Protein AF-A0A532F3G9-F1 (afdb_monomer_lite)

Radius of gyration: 20.02 Å; chains: 1; bounding box: 35×46×57 Å

Structure (mmCIF, N/CA/C/O backbone):
data_AF-A0A532F3G9-F1
#
_entry.id   AF-A0A532F3G9-F1
#
loop_
_atom_site.group_PDB
_atom_site.id
_atom_site.type_symbol
_atom_site.label_atom_id
_atom_site.label_alt_id
_atom_site.label_comp_id
_atom_site.label_asym_id
_atom_site.label_entity_id
_atom_site.label_seq_id
_atom_site.pdbx_PDB_ins_code
_atom_site.Cartn_x
_atom_site.Cartn_y
_atom_site.Cartn_z
_atom_site.occupancy
_atom_site.B_iso_or_equiv
_atom_site.auth_seq_id
_atom_site.auth_comp_id
_atom_site.auth_asym_id
_atom_site.auth_atom_id
_atom_site.pdbx_PDB_model_num
ATOM 1 N N . VAL A 1 1 ? 6.016 3.600 4.958 1.00 61.00 1 VAL A N 1
ATOM 2 C CA . VAL A 1 1 ? 6.930 2.486 4.590 1.00 61.00 1 VAL A CA 1
ATOM 3 C C . VAL A 1 1 ? 7.408 2.596 3.146 1.00 61.00 1 VAL A C 1
ATOM 5 O O . VAL A 1 1 ? 8.601 2.773 2.958 1.00 61.00 1 VAL A O 1
ATOM 8 N N . ALA A 1 2 ? 6.522 2.581 2.141 1.00 58.78 2 ALA A N 1
ATOM 9 C CA . ALA A 1 2 ? 6.919 2.694 0.728 1.00 58.78 2 ALA A CA 1
ATOM 10 C C . ALA A 1 2 ? 7.793 3.931 0.436 1.00 58.78 2 ALA A C 1
ATOM 12 O O . ALA A 1 2 ? 8.893 3.791 -0.085 1.00 58.78 2 ALA A O 1
ATOM 13 N N . HIS A 1 3 ? 7.374 5.111 0.899 1.00 64.88 3 HIS A N 1
ATOM 14 C CA . HIS A 1 3 ? 8.138 6.355 0.745 1.00 64.88 3 HIS A CA 1
ATOM 15 C C . HIS A 1 3 ? 9.510 6.332 1.446 1.00 64.88 3 HIS A C 1
ATOM 17 O O . HIS A 1 3 ? 10.492 6.886 0.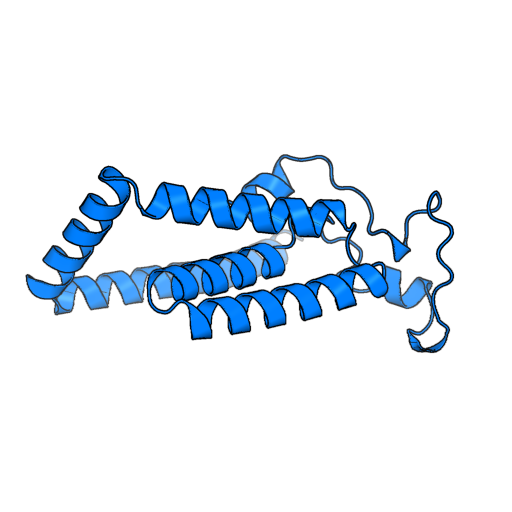960 1.00 64.88 3 HIS A O 1
ATOM 23 N N . PHE A 1 4 ? 9.598 5.650 2.593 1.00 66.62 4 PHE A N 1
ATOM 24 C CA . PHE A 1 4 ? 10.861 5.475 3.311 1.00 66.62 4 PHE A CA 1
ATOM 25 C C . PHE A 1 4 ? 11.818 4.579 2.516 1.00 66.62 4 PHE A C 1
ATOM 27 O O . PHE A 1 4 ? 12.992 4.906 2.390 1.00 66.62 4 PHE A O 1
ATOM 34 N N . LEU A 1 5 ? 11.316 3.492 1.920 1.00 62.00 5 LEU A N 1
ATOM 35 C CA . LEU A 1 5 ? 12.116 2.617 1.061 1.00 62.00 5 LEU A CA 1
ATOM 36 C C . LEU A 1 5 ? 12.579 3.340 -0.210 1.00 62.00 5 LEU A C 1
ATOM 38 O O . LEU A 1 5 ? 13.755 3.270 -0.541 1.00 62.00 5 LEU A O 1
ATOM 42 N N . GLN A 1 6 ? 11.705 4.110 -0.863 1.00 67.81 6 GLN A N 1
ATOM 43 C CA . GLN A 1 6 ? 12.069 4.903 -2.046 1.00 67.81 6 GLN A CA 1
ATOM 44 C C . GLN A 1 6 ? 13.186 5.915 -1.776 1.00 67.81 6 GLN A C 1
ATOM 46 O O . GLN A 1 6 ? 13.998 6.185 -2.653 1.00 67.81 6 GLN A O 1
ATOM 51 N N . ARG A 1 7 ? 13.226 6.485 -0.566 1.00 64.44 7 ARG A N 1
ATOM 52 C CA . ARG A 1 7 ? 14.230 7.483 -0.184 1.00 64.44 7 ARG A CA 1
ATOM 53 C C . ARG A 1 7 ? 15.585 6.872 0.178 1.00 64.44 7 ARG A C 1
ATOM 55 O O . ARG A 1 7 ? 16.587 7.575 0.114 1.00 64.44 7 ARG A O 1
ATOM 62 N N . ASN A 1 8 ? 15.609 5.599 0.577 1.00 65.25 8 ASN A N 1
ATOM 63 C CA . ASN A 1 8 ? 16.813 4.925 1.070 1.00 65.25 8 ASN A CA 1
ATOM 64 C C . ASN A 1 8 ? 17.390 3.886 0.093 1.00 65.25 8 ASN A C 1
ATOM 66 O O . ASN A 1 8 ? 18.537 3.486 0.268 1.00 65.25 8 ASN A O 1
ATOM 70 N N . LEU A 1 9 ? 16.634 3.440 -0.918 1.00 60.34 9 LEU A N 1
ATOM 71 C CA . LEU A 1 9 ? 17.142 2.531 -1.947 1.00 60.34 9 LEU A CA 1
ATOM 72 C C . LEU A 1 9 ? 17.620 3.278 -3.204 1.00 60.34 9 LEU A C 1
ATOM 74 O O . LEU A 1 9 ? 16.992 4.258 -3.611 1.00 60.34 9 LEU A O 1
ATOM 78 N N . PRO A 1 10 ? 18.686 2.787 -3.870 1.00 59.97 10 PRO A N 1
ATOM 79 C CA . PRO A 1 10 ? 19.076 3.271 -5.188 1.00 59.97 10 PRO A CA 1
ATOM 80 C C . PRO A 1 10 ? 17.932 3.025 -6.177 1.00 59.97 10 PRO A C 1
ATOM 82 O O . PRO A 1 10 ? 17.430 1.909 -6.321 1.00 59.97 10 PRO A O 1
ATOM 85 N N . THR A 1 11 ? 17.485 4.091 -6.834 1.00 59.91 11 THR A N 1
ATOM 86 C CA . THR A 1 11 ? 16.333 4.039 -7.730 1.00 59.91 11 THR A CA 1
ATOM 87 C C . THR A 1 11 ? 16.769 3.555 -9.105 1.00 59.91 11 THR A C 1
ATOM 89 O O . THR A 1 11 ? 17.668 4.116 -9.729 1.00 59.91 11 THR A O 1
ATOM 92 N N . THR A 1 12 ? 16.142 2.485 -9.590 1.00 61.94 12 THR A N 1
ATOM 93 C CA . THR A 1 12 ? 16.324 2.057 -10.976 1.00 61.94 12 THR A CA 1
ATOM 94 C C . THR A 1 12 ? 15.455 2.917 -11.898 1.00 61.94 12 THR A C 1
ATOM 96 O O . THR A 1 12 ? 14.310 3.235 -11.541 1.00 61.94 12 THR A O 1
ATOM 99 N N . PRO A 1 13 ? 15.972 3.321 -13.074 1.00 64.81 13 PRO A N 1
ATOM 100 C CA . PRO A 1 13 ? 15.161 3.985 -14.086 1.00 64.81 13 PRO A CA 1
ATOM 101 C C . PRO A 1 13 ? 14.009 3.068 -14.511 1.00 64.81 13 PRO A C 1
ATOM 103 O O . PRO A 1 13 ? 14.107 1.843 -14.431 1.00 64.81 13 PRO A O 1
ATOM 106 N N . LYS A 1 14 ? 12.884 3.649 -14.942 1.00 69.31 14 LYS A N 1
ATOM 107 C CA . LYS A 1 14 ? 11.732 2.846 -15.378 1.00 69.31 14 LYS A CA 1
ATOM 108 C C . LYS A 1 14 ? 12.100 1.988 -16.597 1.00 69.31 14 LYS A C 1
ATOM 110 O O . LYS A 1 14 ? 12.835 2.488 -17.447 1.00 69.31 14 LYS A O 1
ATOM 115 N N . PRO A 1 15 ? 11.545 0.767 -16.737 1.00 67.06 15 PRO A N 1
ATOM 116 C CA . PRO A 1 15 ? 11.892 -0.156 -17.824 1.00 67.06 15 PRO A CA 1
ATOM 117 C C . PRO A 1 15 ? 11.769 0.456 -19.226 1.00 67.06 15 PRO A C 1
ATOM 119 O O . PRO A 1 15 ? 12.590 0.186 -20.093 1.00 67.06 15 PRO A O 1
ATOM 122 N N . ILE A 1 16 ? 10.783 1.332 -19.438 1.00 66.69 16 ILE A N 1
ATOM 123 C CA . ILE A 1 16 ? 10.579 2.074 -20.693 1.00 66.69 16 ILE A CA 1
ATOM 124 C C . ILE A 1 16 ? 11.754 3.000 -21.070 1.00 66.69 16 ILE A C 1
ATOM 126 O O . ILE A 1 16 ? 11.911 3.369 -22.230 1.00 66.69 16 ILE A O 1
ATOM 130 N N . PHE A 1 17 ? 12.587 3.378 -20.099 1.00 67.44 17 PHE A N 1
ATOM 131 C CA . PHE A 1 17 ? 13.782 4.203 -20.285 1.00 67.44 17 PHE A CA 1
ATOM 132 C C . PHE A 1 17 ? 15.084 3.416 -20.099 1.00 67.44 17 PHE A C 1
ATOM 134 O O . PHE A 1 17 ? 16.161 4.001 -20.233 1.00 67.44 17 PHE A O 1
ATOM 141 N N . ASP A 1 18 ? 14.999 2.119 -19.797 1.00 66.31 18 ASP A N 1
ATOM 142 C CA . ASP A 1 18 ? 16.156 1.254 -19.623 1.00 66.31 18 ASP A CA 1
ATOM 143 C C . ASP A 1 18 ? 16.696 0.813 -20.992 1.00 66.31 18 ASP A C 1
ATOM 145 O O . ASP A 1 18 ? 16.053 0.077 -21.748 1.00 66.31 18 ASP A O 1
ATOM 149 N N . SER A 1 19 ? 17.905 1.270 -21.316 1.00 60.94 19 SER A N 1
ATOM 150 C CA . SER A 1 19 ? 18.595 0.923 -22.559 1.00 60.94 19 SER A CA 1
ATOM 151 C C . SER A 1 19 ? 18.993 -0.555 -22.626 1.00 60.94 19 SER A C 1
ATOM 153 O O . SER A 1 19 ? 19.194 -1.069 -23.730 1.00 60.94 19 SER A O 1
ATOM 155 N N . ALA A 1 20 ? 19.059 -1.254 -21.486 1.00 64.38 20 ALA A N 1
ATOM 156 C CA . ALA A 1 20 ? 19.343 -2.685 -21.424 1.00 64.38 20 ALA A CA 1
ATOM 157 C C . ALA A 1 20 ? 18.158 -3.541 -21.898 1.00 64.38 20 ALA A C 1
ATOM 159 O O . ALA A 1 20 ? 18.368 -4.606 -22.477 1.00 64.38 20 ALA A O 1
ATOM 160 N N . LEU A 1 21 ? 16.918 -3.071 -21.703 1.00 61.00 21 LEU A N 1
ATOM 161 C CA . LEU A 1 21 ? 15.708 -3.830 -22.036 1.00 61.00 21 LEU A CA 1
ATOM 162 C C . LEU A 1 21 ? 15.246 -3.662 -23.495 1.00 61.00 21 LEU A C 1
ATOM 164 O O . LEU A 1 21 ? 14.427 -4.455 -23.954 1.00 61.00 21 LEU A O 1
ATOM 168 N N . ARG A 1 22 ? 15.764 -2.660 -24.229 1.00 62.88 22 ARG A N 1
ATOM 169 C CA . ARG A 1 22 ? 15.453 -2.365 -25.652 1.00 62.88 22 ARG A CA 1
ATOM 170 C C . ARG A 1 22 ? 13.959 -2.469 -26.008 1.00 62.88 22 ARG A C 1
ATOM 172 O O . ARG A 1 22 ? 13.601 -2.936 -27.089 1.00 62.88 22 ARG A O 1
ATOM 179 N N . LEU A 1 23 ? 13.078 -2.031 -25.110 1.00 64.56 23 LEU A N 1
ATOM 180 C CA . LEU A 1 23 ? 11.639 -2.059 -25.357 1.00 64.56 23 LEU A CA 1
ATOM 181 C C . LEU A 1 23 ? 11.275 -1.085 -26.484 1.00 64.56 23 LEU A C 1
ATOM 183 O O . LEU A 1 23 ? 11.670 0.082 -26.469 1.00 64.56 23 LEU A O 1
ATOM 187 N N . HIS A 1 24 ? 10.500 -1.556 -27.461 1.00 63.72 24 HIS A N 1
ATOM 188 C CA . HIS A 1 24 ? 9.881 -0.678 -28.448 1.00 63.72 24 HIS A CA 1
ATOM 189 C C . HIS A 1 24 ? 8.683 0.021 -27.819 1.00 63.72 24 HIS 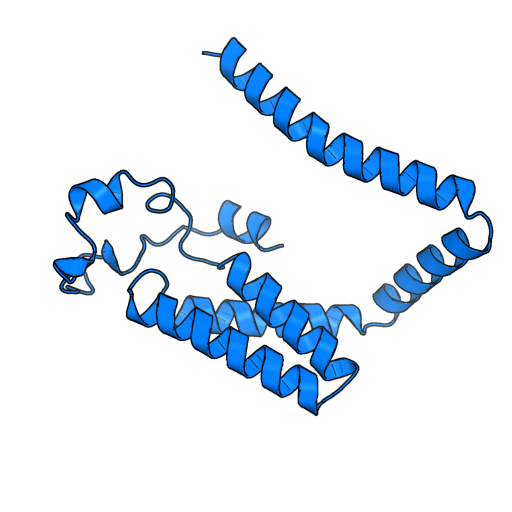A C 1
ATOM 191 O O . HIS A 1 24 ? 7.693 -0.618 -27.470 1.00 63.72 24 HIS A O 1
ATOM 197 N N . ILE A 1 25 ? 8.794 1.342 -27.673 1.00 65.19 25 ILE A N 1
ATOM 198 C CA . ILE A 1 25 ? 7.699 2.188 -27.207 1.00 65.19 25 ILE A CA 1
ATOM 199 C C . ILE A 1 25 ? 6.656 2.223 -28.328 1.00 65.19 25 ILE A C 1
ATOM 201 O O . ILE A 1 25 ? 6.976 2.676 -29.429 1.00 65.19 25 ILE A O 1
ATOM 205 N N . PRO A 1 26 ? 5.428 1.733 -28.098 1.00 65.62 26 PRO A N 1
ATOM 206 C CA . PRO A 1 26 ? 4.389 1.784 -29.114 1.00 65.62 26 PRO A CA 1
ATOM 207 C C . PRO A 1 26 ? 4.068 3.245 -29.458 1.00 65.62 26 PRO A C 1
ATOM 209 O O . PRO A 1 26 ? 3.797 4.031 -28.553 1.00 65.62 26 PRO A O 1
ATOM 212 N N . ASN A 1 27 ? 4.025 3.602 -30.748 1.00 64.44 27 ASN A N 1
ATOM 213 C CA . ASN A 1 27 ? 3.749 4.978 -31.212 1.00 64.44 27 ASN A CA 1
ATOM 214 C C . ASN A 1 27 ? 2.428 5.565 -30.669 1.00 64.44 27 ASN A C 1
ATOM 216 O O . ASN A 1 27 ? 2.267 6.777 -30.575 1.00 64.44 27 ASN A O 1
ATOM 220 N N . ILE A 1 28 ? 1.499 4.695 -30.269 1.00 67.25 28 ILE A N 1
ATOM 221 C CA . ILE A 1 28 ? 0.237 5.003 -29.578 1.00 67.25 28 ILE A CA 1
ATOM 222 C C . ILE A 1 28 ? 0.425 5.741 -28.240 1.00 67.25 28 ILE A C 1
ATOM 224 O O . ILE A 1 28 ? -0.489 6.436 -27.809 1.00 67.25 28 ILE A O 1
ATOM 228 N N . LEU A 1 29 ? 1.571 5.585 -27.566 1.00 63.66 29 LEU A N 1
ATOM 229 C CA . LEU A 1 29 ? 1.873 6.268 -26.301 1.00 63.66 29 LEU A CA 1
ATOM 230 C C . LEU A 1 29 ? 2.470 7.677 -26.502 1.00 63.66 29 LEU A C 1
ATOM 232 O O . LEU A 1 29 ? 2.611 8.412 -25.524 1.00 63.66 29 LEU A O 1
ATOM 236 N N . GLY A 1 30 ? 2.789 8.070 -27.740 1.00 67.69 30 GLY A N 1
ATOM 237 C CA . GLY A 1 30 ? 3.435 9.344 -28.065 1.00 67.69 30 GLY A CA 1
ATOM 238 C C . GLY A 1 30 ? 4.966 9.301 -27.993 1.00 67.69 30 GLY A C 1
ATOM 239 O O . GLY A 1 30 ? 5.575 8.252 -27.784 1.00 67.69 30 GLY A O 1
ATOM 240 N N . ASP A 1 31 ? 5.599 10.459 -28.189 1.00 73.69 31 ASP A N 1
ATOM 241 C CA . ASP A 1 31 ? 7.057 10.563 -28.276 1.00 73.69 31 ASP A CA 1
ATOM 242 C C . ASP A 1 31 ? 7.757 10.251 -26.948 1.00 73.69 31 ASP A C 1
ATOM 244 O O . ASP A 1 31 ? 7.443 10.801 -25.887 1.00 73.69 31 ASP A O 1
ATOM 248 N N . ALA A 1 32 ? 8.812 9.437 -27.020 1.00 65.44 32 ALA A N 1
ATOM 249 C CA . ALA A 1 32 ? 9.625 9.049 -25.867 1.00 65.44 32 ALA A CA 1
ATOM 250 C C . ALA A 1 32 ? 10.236 10.251 -25.117 1.00 65.44 32 ALA A C 1
ATOM 252 O O . ALA A 1 32 ? 10.442 10.188 -23.903 1.00 65.44 32 ALA A O 1
ATOM 253 N N . ALA A 1 33 ? 10.510 11.352 -25.826 1.00 64.88 33 ALA A N 1
ATOM 254 C CA . ALA A 1 33 ? 11.003 12.598 -25.241 1.00 64.88 33 ALA A CA 1
ATOM 255 C C . ALA A 1 33 ? 9.943 13.288 -24.363 1.00 64.88 33 ALA A C 1
ATOM 257 O O . ALA A 1 33 ? 10.270 13.779 -23.283 1.00 64.88 33 ALA A O 1
ATOM 258 N N . VAL A 1 34 ? 8.674 13.254 -24.781 1.00 66.81 34 VAL A N 1
ATOM 259 C CA . VAL A 1 34 ? 7.533 13.801 -24.026 1.00 66.81 34 VAL A CA 1
ATOM 260 C C . VAL A 1 34 ? 7.219 12.922 -22.815 1.00 66.81 34 VAL A C 1
ATOM 262 O O . VAL A 1 34 ? 6.962 13.415 -21.721 1.00 66.81 34 VAL A O 1
ATOM 265 N N . LEU A 1 35 ? 7.320 11.600 -22.963 1.00 66.56 35 LEU A N 1
ATOM 266 C CA . LEU A 1 35 ? 7.152 10.679 -21.836 1.00 66.56 35 LEU A CA 1
ATOM 267 C C . LEU A 1 35 ? 8.257 10.836 -20.784 1.00 66.56 35 LEU A C 1
ATOM 269 O O . LEU A 1 35 ? 7.999 10.615 -19.605 1.00 66.56 35 LEU A O 1
ATOM 273 N N . ARG A 1 36 ? 9.472 11.235 -21.184 1.00 65.31 36 ARG A N 1
ATOM 274 C CA . ARG A 1 36 ? 10.603 11.472 -20.273 1.00 65.31 36 ARG A CA 1
ATOM 275 C C . ARG A 1 36 ? 10.513 12.811 -19.534 1.00 65.31 36 ARG A C 1
ATOM 277 O O . ARG A 1 36 ? 11.047 12.917 -18.434 1.00 65.31 36 ARG A O 1
ATOM 284 N N . SER A 1 37 ? 9.843 13.814 -20.102 1.00 64.25 37 SER A N 1
ATOM 285 C CA . SER A 1 37 ? 9.570 15.087 -19.419 1.00 64.25 37 SER A CA 1
ATOM 286 C C . SER A 1 37 ? 8.353 15.020 -18.492 1.00 64.25 37 SER A C 1
ATOM 288 O O . SER A 1 37 ? 8.139 15.923 -17.684 1.00 64.25 37 SER A O 1
ATOM 290 N N . ALA A 1 38 ? 7.565 13.945 -18.569 1.00 66.00 38 ALA A N 1
ATOM 291 C CA . ALA A 1 38 ? 6.412 13.760 -17.709 1.00 66.00 38 ALA A CA 1
ATOM 292 C C . ALA A 1 38 ? 6.824 13.569 -16.230 1.00 66.00 38 ALA A C 1
ATOM 294 O O . ALA A 1 38 ? 7.809 12.879 -15.945 1.00 66.00 38 ALA A O 1
ATOM 295 N N . PRO A 1 39 ? 6.027 14.066 -15.261 1.00 63.44 39 PRO A N 1
ATOM 296 C CA . PRO A 1 39 ? 6.345 13.991 -13.829 1.00 63.44 39 PRO A CA 1
ATOM 297 C C . PRO A 1 39 ? 6.611 12.570 -13.312 1.00 63.44 39 PRO A C 1
ATOM 299 O O . PRO A 1 39 ? 7.329 12.376 -12.333 1.00 63.44 39 PRO A O 1
ATOM 302 N N . PHE A 1 40 ? 6.046 11.556 -13.976 1.00 64.69 40 PHE A N 1
ATOM 303 C CA . PHE A 1 40 ? 6.228 10.162 -13.590 1.00 64.69 40 PHE A CA 1
ATOM 304 C C . PHE A 1 40 ? 7.594 9.590 -13.995 1.00 64.69 40 PHE A C 1
ATOM 306 O O . PHE A 1 40 ? 7.963 8.537 -13.477 1.00 64.69 40 PHE A O 1
ATOM 313 N N . ALA A 1 41 ? 8.322 10.199 -14.933 1.00 58.03 41 ALA A N 1
ATOM 314 C CA . ALA A 1 41 ? 9.559 9.638 -15.473 1.00 58.03 41 ALA A CA 1
ATOM 315 C C . ALA A 1 41 ? 10.713 9.655 -14.462 1.00 58.03 41 ALA A C 1
ATOM 317 O O . ALA A 1 41 ? 11.502 8.715 -14.426 1.00 58.03 41 ALA A O 1
ATOM 318 N N . GLY A 1 42 ? 10.762 10.682 -13.606 1.00 57.75 42 GLY A N 1
ATOM 319 C CA . GLY A 1 42 ? 11.737 10.807 -12.516 1.00 57.75 42 GLY A CA 1
ATOM 320 C C . GLY A 1 42 ? 11.320 10.128 -11.207 1.00 57.75 42 GLY A C 1
ATOM 321 O O . GLY A 1 42 ? 12.049 10.198 -10.222 1.00 57.75 42 GLY A O 1
ATOM 322 N N . THR A 1 43 ? 10.142 9.497 -11.154 1.00 58.78 43 THR A N 1
ATOM 323 C CA . THR A 1 43 ? 9.669 8.837 -9.929 1.00 58.78 43 THR A CA 1
ATOM 324 C C . THR A 1 43 ? 10.359 7.477 -9.750 1.00 58.78 43 THR A C 1
ATOM 326 O O . THR A 1 43 ? 10.410 6.718 -10.725 1.00 58.78 43 THR A O 1
ATOM 329 N N . PRO A 1 44 ? 10.818 7.130 -8.529 1.00 58.84 44 PRO A N 1
ATOM 330 C CA . PRO A 1 44 ? 11.392 5.826 -8.207 1.00 58.84 44 PRO A CA 1
ATOM 331 C C . PRO A 1 44 ? 10.602 4.657 -8.806 1.00 58.84 44 PRO A C 1
ATOM 333 O O . PRO A 1 44 ? 9.380 4.589 -8.667 1.00 58.84 44 PRO A O 1
ATOM 336 N N . GLY A 1 45 ? 11.300 3.709 -9.439 1.00 57.94 45 GLY A N 1
ATOM 337 C CA . GLY A 1 45 ? 10.680 2.496 -9.975 1.00 57.94 45 GLY A CA 1
ATOM 338 C C . GLY A 1 45 ? 10.211 1.508 -8.898 1.00 57.94 45 GLY A C 1
ATOM 339 O O . GLY A 1 45 ? 9.340 0.681 -9.178 1.00 57.94 45 GLY A O 1
ATOM 340 N N . PHE A 1 46 ? 10.762 1.582 -7.678 1.00 54.28 46 PHE A N 1
ATOM 341 C CA . PHE A 1 46 ? 10.510 0.638 -6.585 1.00 54.28 46 PHE A CA 1
ATOM 342 C C . PHE A 1 46 ? 10.435 1.313 -5.203 1.00 54.28 46 PHE A C 1
ATOM 344 O O . PHE A 1 46 ? 11.286 2.154 -4.907 1.00 54.28 46 PHE A O 1
ATOM 351 N N . PRO A 1 47 ? 9.519 0.877 -4.311 1.00 55.22 47 PRO A N 1
ATOM 352 C CA . PRO A 1 47 ? 8.278 0.138 -4.587 1.00 55.22 47 PRO A CA 1
ATOM 353 C C . PRO A 1 47 ? 7.200 1.040 -5.213 1.00 55.22 47 PRO A C 1
ATOM 355 O 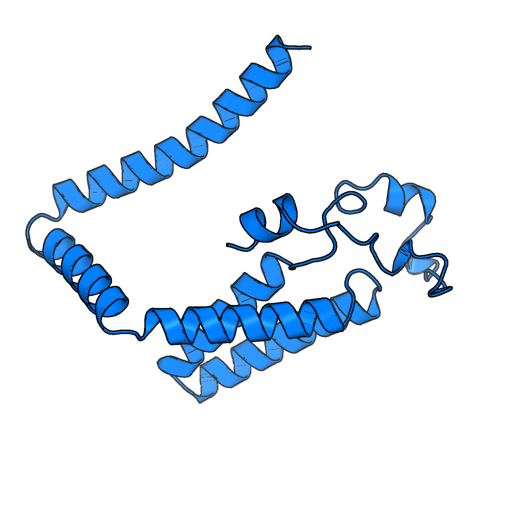O . PRO A 1 47 ? 7.222 2.259 -5.040 1.00 55.22 47 PRO A O 1
ATOM 358 N N . SER A 1 48 ? 6.225 0.449 -5.909 1.00 64.38 48 SER A N 1
ATOM 359 C CA . SER A 1 48 ? 5.051 1.184 -6.403 1.00 64.38 48 SER A CA 1
ATOM 360 C C . SER A 1 48 ? 4.110 1.470 -5.229 1.00 64.38 48 SER A C 1
ATOM 362 O O . SER A 1 48 ? 3.517 0.549 -4.669 1.00 64.38 48 SER A O 1
ATOM 364 N N . GLU A 1 49 ? 3.959 2.742 -4.840 1.00 67.12 49 GLU A N 1
ATOM 365 C CA . GLU A 1 49 ? 3.069 3.136 -3.728 1.00 67.12 49 GLU A CA 1
ATOM 366 C C . GLU A 1 49 ? 1.635 2.639 -3.945 1.00 67.12 49 GLU A C 1
ATOM 368 O O . GLU A 1 49 ? 1.000 2.130 -3.023 1.00 67.12 49 GLU A O 1
ATOM 373 N N . ARG A 1 50 ? 1.152 2.719 -5.191 1.00 72.12 50 ARG A N 1
ATOM 374 C CA . ARG A 1 50 ? -0.183 2.243 -5.569 1.00 72.12 50 ARG A CA 1
ATOM 375 C C . ARG A 1 50 ? -0.292 0.724 -5.491 1.00 72.12 50 ARG A C 1
ATOM 377 O O . ARG A 1 50 ? -1.298 0.240 -4.989 1.00 72.12 50 ARG A O 1
ATOM 384 N N . ALA A 1 51 ? 0.737 -0.010 -5.914 1.00 72.25 51 ALA A N 1
ATOM 385 C CA . ALA A 1 51 ? 0.735 -1.470 -5.839 1.00 72.25 51 ALA A CA 1
ATOM 386 C C . ALA A 1 51 ? 0.635 -1.951 -4.389 1.00 72.25 51 ALA A C 1
ATOM 388 O O . ALA A 1 51 ? -0.184 -2.809 -4.077 1.00 72.25 51 ALA A O 1
ATOM 389 N N . VAL A 1 52 ? 1.432 -1.360 -3.491 1.00 74.31 52 VAL A N 1
ATOM 390 C CA . VAL A 1 52 ? 1.414 -1.686 -2.057 1.00 74.31 52 VAL A CA 1
ATOM 391 C C . VAL A 1 52 ? 0.052 -1.364 -1.436 1.00 74.31 52 VAL A C 1
ATOM 393 O O . VAL A 1 52 ? -0.460 -2.166 -0.659 1.00 74.31 52 VAL A O 1
ATOM 396 N N . LEU A 1 53 ? -0.549 -0.221 -1.788 1.00 79.44 53 LEU A N 1
ATOM 397 C CA . LEU A 1 53 ? -1.877 0.173 -1.306 1.00 79.44 53 LEU A CA 1
ATOM 398 C C . LEU A 1 53 ? -2.975 -0.789 -1.771 1.00 79.44 53 LEU A C 1
ATOM 400 O O . LEU A 1 53 ? -3.728 -1.291 -0.941 1.00 79.44 53 LEU A O 1
ATOM 404 N N . PHE A 1 54 ? -3.058 -1.071 -3.075 1.00 80.38 54 PHE A N 1
ATOM 405 C CA . PHE A 1 54 ? -4.086 -1.959 -3.622 1.00 80.38 54 PHE A CA 1
ATOM 406 C C . PHE A 1 54 ? -3.912 -3.401 -3.139 1.00 80.38 54 PHE A C 1
ATOM 408 O O . PHE A 1 54 ? -4.891 -4.030 -2.743 1.00 80.38 54 PHE A O 1
ATOM 415 N N . ALA A 1 55 ? -2.674 -3.902 -3.081 1.00 80.19 55 ALA A N 1
ATOM 416 C CA . ALA A 1 55 ? -2.394 -5.228 -2.543 1.00 80.19 55 ALA A CA 1
ATOM 417 C C . ALA A 1 55 ? -2.741 -5.311 -1.049 1.00 80.19 55 ALA A C 1
ATOM 419 O O . ALA A 1 55 ? -3.370 -6.274 -0.622 1.00 80.19 55 ALA A O 1
ATOM 420 N N . GLY A 1 56 ? -2.396 -4.290 -0.258 1.00 79.75 56 GLY A N 1
ATOM 421 C CA . GLY A 1 56 ? -2.746 -4.231 1.162 1.00 79.75 56 GLY A CA 1
ATOM 422 C C . GLY A 1 56 ? -4.257 -4.206 1.388 1.00 79.75 56 GLY A C 1
ATOM 423 O O . GLY A 1 56 ? -4.759 -4.938 2.237 1.00 79.75 56 GLY A O 1
ATOM 424 N N . LEU A 1 57 ? -4.990 -3.429 0.586 1.00 82.00 57 LEU A N 1
ATOM 425 C CA . LEU A 1 57 ? -6.450 -3.381 0.631 1.00 82.00 57 LEU A CA 1
ATOM 426 C C . LEU A 1 57 ? -7.073 -4.729 0.249 1.00 82.00 57 LEU A C 1
ATOM 428 O O . LEU A 1 57 ? -7.949 -5.215 0.956 1.00 82.00 57 LEU A O 1
ATOM 432 N N . ALA A 1 58 ? -6.600 -5.357 -0.829 1.00 81.81 58 ALA A N 1
ATOM 433 C CA . ALA A 1 58 ? -7.073 -6.672 -1.244 1.00 81.81 58 ALA A CA 1
ATOM 434 C C . ALA A 1 58 ? -6.857 -7.727 -0.150 1.00 81.81 58 ALA A C 1
ATOM 436 O O . ALA A 1 58 ? -7.759 -8.514 0.124 1.00 81.81 58 ALA A O 1
ATOM 437 N N . ILE A 1 59 ? -5.701 -7.707 0.522 1.00 81.38 59 ILE A N 1
ATOM 438 C CA . ILE A 1 59 ? -5.404 -8.617 1.634 1.00 81.38 59 ILE A CA 1
ATOM 439 C C . ILE A 1 59 ? -6.288 -8.310 2.848 1.00 81.38 59 ILE A C 1
ATOM 441 O O . ILE A 1 59 ? -6.806 -9.237 3.461 1.00 81.38 59 ILE A O 1
ATOM 445 N N . ALA A 1 60 ? -6.519 -7.037 3.179 1.00 81.69 60 ALA A N 1
ATOM 446 C CA . ALA A 1 60 ? -7.430 -6.662 4.259 1.00 81.69 60 ALA A CA 1
ATOM 447 C C . ALA A 1 60 ? -8.858 -7.168 3.998 1.00 81.69 60 ALA A C 1
ATOM 449 O O . ALA A 1 60 ? -9.491 -7.713 4.899 1.00 81.69 60 ALA A O 1
ATOM 450 N N . ILE A 1 61 ? -9.341 -7.059 2.756 1.00 83.88 61 ILE A N 1
ATOM 451 C CA . ILE A 1 61 ? -10.638 -7.615 2.357 1.00 83.88 61 ILE A CA 1
ATOM 452 C C . ILE A 1 61 ? -10.601 -9.144 2.434 1.00 83.88 61 ILE A C 1
ATOM 454 O O . ILE A 1 61 ? -11.538 -9.723 2.961 1.00 83.88 61 ILE A O 1
ATOM 458 N N . LEU A 1 62 ? -9.523 -9.800 1.989 1.00 82.38 62 LEU A N 1
ATOM 459 C CA . LEU A 1 62 ? -9.365 -11.261 2.047 1.00 82.38 62 LEU A CA 1
ATOM 460 C C . LEU A 1 62 ? -9.460 -11.809 3.477 1.00 82.38 62 LEU A C 1
ATOM 462 O O . LEU A 1 62 ? -10.024 -12.882 3.678 1.00 82.38 62 LEU A O 1
ATOM 466 N N . LEU A 1 63 ? -8.940 -11.066 4.458 1.00 80.50 63 LEU A N 1
ATOM 467 C CA . LEU A 1 63 ? -9.015 -11.419 5.878 1.00 80.50 63 LEU A CA 1
ATOM 468 C C . LEU A 1 63 ? -10.438 -11.333 6.450 1.00 80.50 63 LEU A C 1
ATOM 470 O O . LEU A 1 63 ? -10.728 -12.009 7.433 1.00 80.50 63 LEU A O 1
ATOM 474 N N . VAL A 1 64 ? -11.318 -10.524 5.851 1.00 84.62 64 VAL A N 1
ATOM 475 C CA . VAL A 1 64 ? -12.716 -10.358 6.286 1.00 84.62 64 VAL A CA 1
ATOM 476 C C . VAL A 1 64 ? -13.665 -11.237 5.462 1.00 84.62 64 VAL A C 1
ATOM 478 O O . VAL A 1 64 ? -14.508 -11.935 6.017 1.00 84.62 64 VAL A O 1
ATOM 481 N N . HIS A 1 65 ? -13.510 -11.233 4.136 1.00 85.56 65 HIS A N 1
ATOM 482 C CA . HIS A 1 65 ? -14.292 -11.997 3.169 1.00 85.56 65 HIS A CA 1
ATOM 483 C C . HIS A 1 65 ? -13.400 -12.557 2.057 1.00 85.56 65 HIS A C 1
ATOM 485 O O . HIS A 1 65 ? -12.914 -11.828 1.190 1.00 85.56 65 HIS A O 1
ATOM 491 N N . PHE A 1 66 ? -13.261 -13.883 2.035 1.00 81.69 66 PHE A N 1
ATOM 492 C CA . PHE A 1 66 ? -12.380 -14.585 1.102 1.00 81.69 66 PHE A CA 1
ATOM 493 C C . PHE A 1 66 ? -12.723 -14.327 -0.375 1.00 81.69 66 PHE A C 1
ATOM 495 O O . PHE A 1 66 ? -11.839 -14.015 -1.169 1.00 81.69 66 PHE A O 1
ATOM 502 N N . GLU A 1 67 ? -14.002 -14.396 -0.751 1.00 85.75 67 GLU A N 1
ATOM 503 C CA . GLU A 1 67 ? -14.430 -14.242 -2.151 1.00 85.75 67 GLU A CA 1
ATOM 504 C C . GLU A 1 67 ? -14.190 -12.823 -2.684 1.00 85.75 67 GLU A C 1
ATOM 506 O O . GLU A 1 67 ? -13.598 -12.635 -3.749 1.00 85.75 67 GLU A O 1
ATOM 511 N N . LEU A 1 68 ? -14.591 -11.810 -1.908 1.00 85.38 68 LEU A N 1
ATOM 512 C CA . LEU A 1 68 ? -14.381 -10.404 -2.261 1.00 85.38 68 LEU A CA 1
ATOM 513 C C . LEU A 1 68 ? -12.894 -10.041 -2.262 1.00 85.38 68 LEU A C 1
ATOM 515 O O . LEU A 1 68 ? -12.444 -9.277 -3.116 1.00 85.38 68 LEU A O 1
ATOM 519 N N . GLY A 1 69 ? -12.121 -10.612 -1.338 1.00 81.25 69 GLY A N 1
ATOM 520 C CA . GLY A 1 69 ? -10.679 -10.415 -1.286 1.00 81.25 69 GLY A CA 1
ATOM 521 C C . GLY A 1 69 ? -9.972 -11.010 -2.494 1.00 81.25 69 GLY A C 1
ATOM 522 O O . GLY A 1 69 ? -9.085 -10.370 -3.054 1.00 81.25 69 GLY A O 1
ATOM 523 N N . LEU A 1 70 ? -10.397 -12.191 -2.954 1.00 82.75 70 LEU A N 1
ATOM 524 C CA . LEU A 1 70 ? -9.837 -12.818 -4.148 1.00 82.75 70 LEU A CA 1
ATOM 525 C C . LEU A 1 70 ? -10.134 -11.987 -5.403 1.00 82.75 70 LEU A C 1
ATOM 527 O O . LEU A 1 70 ? -9.240 -11.779 -6.224 1.00 82.75 70 LEU A O 1
ATOM 531 N N . LEU A 1 71 ? -11.351 -11.446 -5.517 1.00 86.94 71 LEU A N 1
ATOM 532 C CA . LEU A 1 71 ? -11.709 -10.526 -6.597 1.00 86.94 71 LEU A CA 1
ATOM 533 C C . LEU A 1 71 ? -10.854 -9.249 -6.553 1.00 86.94 71 LEU A C 1
ATOM 535 O O . LEU A 1 71 ? -10.298 -8.839 -7.571 1.00 86.94 71 LEU A O 1
ATOM 539 N N . ALA A 1 72 ? -10.695 -8.639 -5.376 1.00 84.12 72 ALA A N 1
ATOM 540 C CA . ALA A 1 72 ? -9.868 -7.446 -5.199 1.00 84.12 72 ALA A CA 1
ATOM 541 C C . ALA A 1 72 ? -8.387 -7.708 -5.531 1.00 84.12 72 ALA A C 1
ATOM 543 O O . ALA A 1 72 ? -7.725 -6.871 -6.156 1.00 84.12 72 ALA A O 1
ATOM 544 N N . LEU A 1 73 ? -7.872 -8.884 -5.163 1.00 82.19 73 LEU A N 1
ATOM 545 C CA . LEU A 1 73 ? -6.513 -9.312 -5.482 1.00 82.19 73 LEU A CA 1
ATOM 546 C C . LEU A 1 73 ? -6.340 -9.495 -6.994 1.00 82.19 73 LEU A C 1
ATOM 548 O O . LEU A 1 73 ? -5.369 -8.997 -7.562 1.00 82.19 73 LEU A O 1
ATOM 552 N N . ALA A 1 74 ? -7.302 -10.145 -7.655 1.00 83.38 74 ALA A N 1
ATOM 553 C CA . ALA A 1 74 ? -7.300 -10.326 -9.102 1.00 83.38 74 ALA A CA 1
ATOM 554 C C . ALA A 1 74 ? -7.319 -8.977 -9.837 1.00 83.38 74 ALA A C 1
ATOM 556 O O . ALA A 1 74 ? -6.487 -8.744 -10.711 1.00 83.38 74 ALA A O 1
ATOM 557 N N . CYS A 1 75 ? -8.188 -8.046 -9.431 1.00 83.50 75 CYS A N 1
ATOM 558 C CA . CYS A 1 75 ? -8.223 -6.689 -9.982 1.00 83.50 75 CYS A CA 1
ATOM 559 C C . CYS A 1 75 ? -6.881 -5.964 -9.806 1.00 83.50 75 CYS A C 1
ATOM 561 O O . CYS A 1 75 ? -6.380 -5.342 -10.744 1.00 83.50 75 CYS A O 1
ATOM 563 N N . THR A 1 76 ? -6.267 -6.081 -8.626 1.00 83.12 76 THR A N 1
ATOM 564 C CA . THR A 1 76 ? -4.954 -5.484 -8.343 1.00 83.12 76 THR A CA 1
ATOM 565 C C . THR A 1 76 ? -3.873 -6.060 -9.254 1.00 83.12 76 THR A C 1
ATOM 567 O O . THR A 1 76 ? -3.097 -5.308 -9.844 1.00 83.12 76 THR A O 1
ATOM 570 N N . LEU A 1 77 ? -3.852 -7.385 -9.422 1.00 80.94 77 LEU A N 1
ATOM 571 C CA . LEU A 1 77 ? -2.913 -8.068 -10.308 1.00 80.94 77 LEU A CA 1
ATOM 572 C C . LEU A 1 77 ? -3.091 -7.645 -11.765 1.00 80.94 77 LEU A C 1
ATOM 574 O O . LEU A 1 77 ? -2.095 -7.401 -12.434 1.00 80.94 77 LEU A O 1
ATOM 578 N N . VAL A 1 78 ? -4.325 -7.504 -12.252 1.00 83.50 78 VAL A N 1
ATOM 579 C CA . VAL A 1 78 ? -4.594 -7.045 -13.625 1.00 83.50 78 VAL A CA 1
ATOM 580 C C . VAL A 1 78 ? -4.069 -5.624 -13.843 1.00 83.50 78 VAL A C 1
ATOM 582 O O . VAL A 1 78 ? -3.411 -5.358 -14.849 1.00 83.50 78 VAL A O 1
ATOM 585 N N . VAL A 1 79 ? -4.298 -4.714 -12.892 1.00 80.50 79 VAL A N 1
ATOM 586 C CA . VAL A 1 79 ? -3.813 -3.327 -12.980 1.00 80.50 79 VAL A CA 1
ATOM 587 C C . VAL A 1 79 ? -2.285 -3.261 -12.943 1.00 80.50 79 VAL A C 1
ATOM 589 O O . VAL A 1 79 ? -1.681 -2.515 -13.718 1.00 80.50 79 VAL A O 1
ATOM 592 N N . GLU A 1 80 ? -1.642 -4.034 -12.070 1.00 77.06 80 GLU A N 1
ATOM 593 C CA . GLU A 1 80 ? -0.180 -4.089 -11.991 1.00 77.06 80 GLU A CA 1
ATOM 594 C C . GLU A 1 80 ? 0.427 -4.760 -13.227 1.00 77.06 80 GLU A C 1
ATOM 596 O O . GLU A 1 80 ? 1.405 -4.257 -13.780 1.00 77.06 80 GLU A O 1
ATOM 601 N N . LEU A 1 81 ? -0.191 -5.824 -13.741 1.00 75.44 81 LEU A N 1
ATOM 602 C CA . LEU A 1 81 ? 0.256 -6.497 -14.957 1.00 75.44 81 LEU A CA 1
ATOM 603 C C . LEU A 1 81 ? 0.138 -5.584 -16.180 1.00 75.44 81 LEU A C 1
ATOM 605 O O . LEU A 1 81 ? 1.066 -5.530 -16.982 1.00 75.44 81 LEU A O 1
ATOM 609 N N . ALA A 1 82 ? -0.936 -4.798 -16.290 1.00 76.44 82 ALA A N 1
ATOM 610 C CA . ALA A 1 82 ? -1.060 -3.778 -17.328 1.00 76.44 82 ALA A CA 1
ATOM 611 C C . ALA A 1 82 ? 0.073 -2.737 -17.240 1.00 76.44 82 ALA A C 1
ATOM 613 O O . ALA A 1 82 ? 0.632 -2.332 -18.257 1.00 76.44 82 ALA A O 1
ATOM 614 N N . ARG A 1 83 ? 0.480 -2.335 -16.029 1.00 72.12 83 ARG A N 1
ATOM 615 C CA . ARG A 1 83 ? 1.599 -1.394 -15.820 1.00 72.12 83 ARG A CA 1
ATOM 616 C C . ARG A 1 83 ? 2.961 -2.006 -16.145 1.00 72.12 83 ARG A C 1
ATOM 618 O O . ARG A 1 83 ? 3.829 -1.288 -16.643 1.00 72.12 83 ARG A O 1
ATOM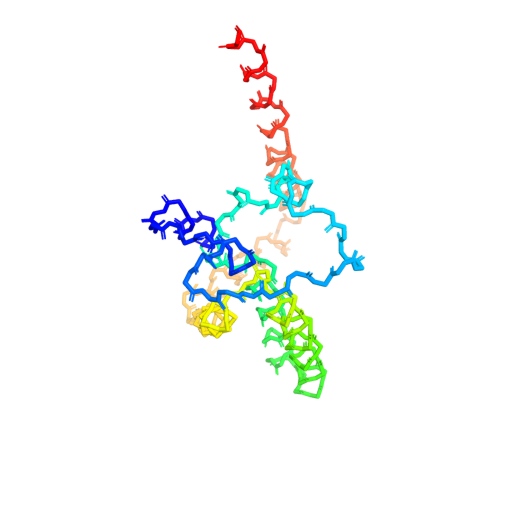 625 N N . VAL A 1 84 ? 3.150 -3.296 -15.872 1.00 73.62 84 VAL A N 1
ATOM 626 C CA . VAL A 1 84 ? 4.350 -4.047 -16.269 1.00 73.62 84 VAL A CA 1
ATOM 627 C C . VAL A 1 84 ? 4.400 -4.197 -17.788 1.00 73.62 84 VAL A C 1
ATOM 629 O O . VAL A 1 84 ? 5.438 -3.931 -18.386 1.00 73.62 84 VAL A O 1
ATOM 632 N N . TYR A 1 85 ? 3.273 -4.534 -18.422 1.00 66.94 85 TYR A N 1
ATOM 633 C CA . TYR A 1 85 ? 3.152 -4.647 -19.877 1.00 66.94 85 TYR A CA 1
ATOM 634 C C . TYR A 1 85 ? 3.477 -3.326 -20.588 1.00 66.94 85 TYR A C 1
ATOM 636 O O . TYR A 1 85 ? 4.187 -3.315 -21.587 1.00 66.94 85 TYR A O 1
ATOM 644 N N . LEU A 1 86 ? 3.040 -2.196 -20.023 1.00 69.12 86 LEU A N 1
ATOM 645 C CA . LEU A 1 86 ? 3.381 -0.855 -20.512 1.00 69.12 86 LEU A CA 1
ATOM 646 C C . LEU A 1 86 ? 4.839 -0.437 -20.220 1.00 69.12 86 LEU A C 1
ATOM 648 O O . LEU A 1 86 ? 5.218 0.696 -20.512 1.00 69.12 86 LEU A O 1
ATOM 652 N N . GLY A 1 87 ? 5.660 -1.299 -19.610 1.00 65.50 87 GLY A N 1
ATOM 653 C CA . GLY A 1 87 ? 7.059 -1.005 -19.285 1.00 65.50 87 GLY A CA 1
ATOM 654 C C . GLY A 1 87 ? 7.234 0.059 -18.197 1.00 65.50 87 GLY A C 1
ATOM 655 O O . GLY A 1 87 ? 8.310 0.641 -18.056 1.00 65.50 87 GLY A O 1
ATOM 656 N N . LEU A 1 88 ? 6.188 0.350 -17.417 1.00 66.38 88 LEU A N 1
ATOM 657 C CA . LEU A 1 88 ? 6.227 1.405 -16.403 1.00 66.38 88 LEU A CA 1
ATOM 658 C C . LEU A 1 88 ? 6.879 0.939 -15.096 1.00 66.38 88 LEU A C 1
ATOM 660 O O . LEU A 1 88 ? 7.374 1.782 -14.349 1.00 66.38 88 LEU A O 1
ATOM 664 N N . HIS A 1 89 ? 6.854 -0.366 -14.807 1.00 69.94 89 HIS A N 1
ATOM 665 C CA . HIS A 1 89 ? 7.438 -0.985 -13.611 1.00 69.94 89 HIS A CA 1
ATOM 666 C C . HIS A 1 89 ? 8.040 -2.351 -13.956 1.00 69.94 89 HIS A C 1
ATOM 668 O O . HIS A 1 89 ? 7.520 -3.054 -14.821 1.00 69.94 89 HIS A O 1
ATOM 674 N N . TYR A 1 90 ? 9.114 -2.745 -13.265 1.00 68.25 90 TYR A N 1
ATOM 675 C CA . TYR A 1 90 ? 9.645 -4.102 -13.397 1.00 68.25 90 TYR A CA 1
ATOM 676 C C . TYR A 1 90 ? 8.679 -5.122 -12.767 1.00 68.25 90 TYR A C 1
ATOM 678 O O . TYR A 1 90 ? 8.078 -4.829 -11.729 1.00 68.25 90 TYR A O 1
ATOM 686 N N . PRO A 1 91 ? 8.566 -6.346 -13.316 1.00 68.81 91 PRO A N 1
ATOM 687 C CA . PRO A 1 91 ? 7.754 -7.414 -12.721 1.00 68.81 91 PRO A CA 1
ATOM 688 C C . PRO A 1 91 ? 8.211 -7.773 -11.297 1.00 68.81 91 PRO A C 1
ATOM 690 O O . PRO A 1 91 ? 7.392 -8.075 -10.430 1.00 68.81 91 PRO A O 1
ATOM 693 N N . THR A 1 92 ? 9.510 -7.649 -11.017 1.00 69.94 92 THR A N 1
ATOM 694 C CA . THR A 1 92 ? 10.084 -7.793 -9.670 1.00 69.94 92 THR A CA 1
ATOM 695 C C . THR A 1 92 ? 9.541 -6.752 -8.691 1.00 69.94 92 THR A C 1
ATOM 697 O O . THR A 1 92 ? 9.327 -7.065 -7.521 1.00 69.94 92 THR A O 1
ATOM 700 N N . ASN A 1 93 ? 9.240 -5.537 -9.159 1.00 67.25 93 ASN A N 1
ATOM 701 C CA . ASN A 1 93 ? 8.692 -4.471 -8.322 1.00 67.25 93 ASN A CA 1
ATOM 702 C C . ASN A 1 93 ? 7.234 -4.746 -7.939 1.00 67.25 93 ASN A C 1
ATOM 704 O O . ASN A 1 93 ? 6.835 -4.452 -6.810 1.00 67.25 93 ASN A O 1
ATOM 708 N N . ALA A 1 94 ? 6.455 -5.345 -8.845 1.00 69.12 94 ALA A N 1
ATOM 709 C CA . ALA A 1 94 ? 5.091 -5.785 -8.560 1.00 69.12 94 ALA A CA 1
ATOM 710 C C . ALA A 1 94 ? 5.078 -6.916 -7.514 1.00 69.12 94 ALA A C 1
ATOM 712 O O . ALA A 1 94 ? 4.371 -6.822 -6.510 1.00 69.12 94 ALA A O 1
ATOM 713 N N . LEU A 1 95 ? 5.937 -7.931 -7.681 1.00 72.06 95 LEU A N 1
ATOM 714 C CA . LEU A 1 95 ? 6.083 -9.028 -6.714 1.00 72.06 95 LEU A CA 1
ATOM 715 C C . LEU A 1 95 ? 6.567 -8.539 -5.343 1.00 72.06 95 LEU A C 1
ATOM 717 O O . LEU A 1 95 ? 6.008 -8.923 -4.317 1.00 72.06 95 LEU A O 1
ATOM 721 N N . GLY A 1 96 ? 7.562 -7.649 -5.314 1.00 71.94 96 GLY A N 1
ATOM 722 C CA . GLY A 1 96 ? 8.046 -7.048 -4.072 1.00 71.94 96 GLY A CA 1
ATOM 723 C C . GLY A 1 96 ? 6.969 -6.227 -3.359 1.00 71.94 96 GLY A C 1
ATOM 724 O O . GLY A 1 96 ? 6.888 -6.254 -2.135 1.00 71.94 96 GLY A O 1
ATOM 725 N N . SER A 1 97 ? 6.091 -5.553 -4.108 1.00 70.38 97 SER A N 1
ATOM 726 C CA . SER A 1 97 ? 4.968 -4.800 -3.535 1.00 70.38 97 SER A CA 1
ATOM 727 C C . SER A 1 97 ? 3.911 -5.724 -2.921 1.00 70.38 97 SER A C 1
ATOM 729 O O . SER A 1 97 ? 3.412 -5.433 -1.835 1.00 70.38 97 SER A O 1
ATOM 731 N N . LEU A 1 98 ? 3.621 -6.862 -3.562 1.00 75.69 98 LEU A N 1
ATOM 732 C CA . LEU A 1 98 ? 2.734 -7.894 -3.018 1.00 75.69 98 LEU A CA 1
ATOM 733 C C . LEU A 1 98 ? 3.313 -8.520 -1.740 1.00 75.69 98 LEU A C 1
ATOM 735 O O . LEU A 1 98 ? 2.612 -8.639 -0.737 1.00 75.69 98 LEU A O 1
ATOM 739 N N . ALA A 1 99 ? 4.603 -8.864 -1.748 1.00 79.19 99 ALA A N 1
ATOM 740 C CA . ALA A 1 99 ? 5.294 -9.414 -0.583 1.00 79.19 99 ALA A CA 1
ATOM 741 C C . ALA A 1 99 ? 5.337 -8.416 0.586 1.00 79.19 99 ALA A C 1
ATOM 743 O O . ALA A 1 99 ? 5.109 -8.794 1.739 1.00 79.19 99 ALA A O 1
ATOM 744 N N . LEU A 1 100 ? 5.567 -7.131 0.296 1.00 77.69 100 LEU A N 1
ATOM 745 C CA . LEU A 1 100 ? 5.519 -6.065 1.294 1.00 77.69 100 LEU A CA 1
ATOM 746 C C . LEU A 1 100 ? 4.109 -5.938 1.886 1.00 77.69 100 LEU A C 1
ATOM 748 O O . LEU A 1 100 ? 3.964 -5.877 3.104 1.00 77.69 100 LEU A O 1
ATOM 752 N N . ALA A 1 101 ? 3.073 -5.938 1.045 1.00 78.88 101 ALA A N 1
ATOM 753 C CA . ALA A 1 101 ? 1.686 -5.870 1.492 1.00 78.88 101 ALA A CA 1
ATOM 754 C C . ALA A 1 101 ? 1.300 -7.074 2.369 1.00 78.88 101 ALA A C 1
ATOM 756 O O . ALA A 1 101 ? 0.701 -6.885 3.425 1.00 78.88 101 ALA A O 1
ATOM 757 N N . ALA A 1 102 ? 1.711 -8.290 1.994 1.00 78.75 102 ALA A N 1
ATOM 758 C CA . ALA A 1 102 ? 1.503 -9.497 2.795 1.00 78.75 102 ALA A CA 1
ATOM 759 C C . ALA A 1 102 ? 2.222 -9.430 4.146 1.00 78.75 102 ALA A C 1
ATOM 761 O O . ALA A 1 102 ? 1.626 -9.723 5.179 1.00 78.75 102 ALA A O 1
ATOM 762 N N . THR A 1 103 ? 3.476 -8.974 4.155 1.00 82.62 103 THR A N 1
ATOM 763 C CA . THR A 1 103 ? 4.247 -8.787 5.392 1.00 82.62 103 THR A CA 1
ATOM 764 C C . THR A 1 103 ? 3.584 -7.767 6.316 1.00 82.62 103 THR A C 1
ATOM 766 O O . THR A 1 103 ? 3.475 -8.002 7.516 1.00 82.62 103 THR A O 1
ATOM 769 N N . LEU A 1 104 ? 3.108 -6.644 5.769 1.00 81.56 104 LEU A N 1
ATOM 770 C CA . LEU A 1 104 ? 2.414 -5.612 6.542 1.00 81.56 104 LEU A CA 1
ATOM 771 C C . LEU A 1 104 ? 1.076 -6.111 7.090 1.00 81.56 104 LEU A C 1
ATOM 773 O O . LEU A 1 104 ? 0.764 -5.844 8.246 1.00 81.56 104 LEU A O 1
ATOM 777 N N . ALA A 1 105 ? 0.309 -6.857 6.295 1.00 80.69 105 ALA A N 1
ATOM 778 C CA . ALA A 1 105 ? -0.938 -7.460 6.748 1.00 80.69 105 ALA A CA 1
ATOM 779 C C . ALA A 1 105 ? -0.701 -8.500 7.851 1.00 80.69 105 ALA A C 1
ATOM 781 O O . ALA A 1 105 ? -1.433 -8.534 8.835 1.00 80.69 105 ALA A O 1
ATOM 782 N N . TRP A 1 106 ? 0.351 -9.313 7.730 1.00 80.94 106 TRP A N 1
ATOM 783 C CA . TRP A 1 106 ? 0.746 -10.244 8.782 1.00 80.94 106 TRP A CA 1
ATOM 784 C C . TRP A 1 106 ? 1.161 -9.513 10.062 1.00 80.94 106 TRP A C 1
ATOM 786 O O . TRP A 1 106 ? 0.692 -9.857 11.146 1.00 80.94 106 TRP A O 1
ATOM 796 N N . LEU A 1 107 ? 1.966 -8.453 9.939 1.00 82.06 107 LEU A N 1
ATOM 797 C CA . LEU A 1 107 ? 2.374 -7.628 11.073 1.00 82.06 107 LEU A CA 1
ATOM 798 C C . LEU A 1 107 ? 1.165 -6.974 11.758 1.00 82.06 107 LEU A C 1
ATOM 800 O O . LEU A 1 107 ? 1.102 -6.947 12.983 1.00 82.06 107 LEU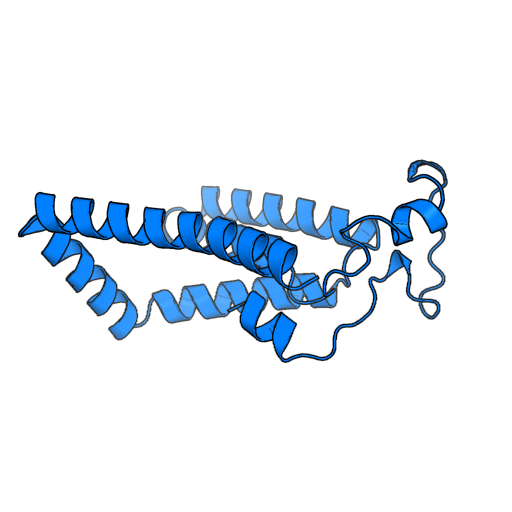 A O 1
ATOM 804 N N . ALA A 1 108 ? 0.176 -6.518 10.986 1.00 80.06 108 ALA A N 1
ATOM 805 C CA . ALA A 1 108 ? -1.060 -5.943 11.513 1.00 80.06 108 ALA A CA 1
ATOM 806 C C . ALA A 1 108 ? -1.889 -6.941 12.343 1.00 80.06 108 ALA A C 1
ATOM 808 O O . ALA A 1 108 ? -2.632 -6.523 13.227 1.00 80.06 108 ALA A O 1
ATOM 809 N N . GLN A 1 109 ? -1.731 -8.247 12.110 1.00 81.38 109 GLN A N 1
ATOM 810 C CA . GLN A 1 109 ? -2.378 -9.299 12.900 1.00 81.38 109 GLN A CA 1
ATOM 811 C C . GLN A 1 109 ? -1.581 -9.720 14.143 1.00 81.38 109 GLN A C 1
ATOM 813 O O . GLN A 1 109 ? -1.992 -10.624 14.872 1.00 81.38 109 GLN A O 1
ATOM 818 N N . THR A 1 110 ? -0.444 -9.083 14.424 1.00 85.50 110 THR A N 1
ATOM 819 C CA . THR A 1 110 ? 0.302 -9.353 15.655 1.00 85.50 110 THR A CA 1
ATOM 820 C C . THR A 1 110 ? -0.402 -8.751 16.874 1.00 85.50 110 THR A C 1
ATOM 822 O O . THR A 1 110 ? -1.049 -7.706 16.797 1.00 85.50 110 THR A O 1
ATOM 825 N N . ARG A 1 111 ? -0.241 -9.402 18.036 1.00 80.50 111 ARG A N 1
ATOM 826 C CA . ARG A 1 111 ? -0.767 -8.938 19.334 1.00 80.50 111 ARG A CA 1
ATOM 827 C C . ARG A 1 111 ? -0.562 -7.439 19.604 1.00 80.50 111 ARG A C 1
ATOM 829 O O . ARG A 1 111 ? -1.560 -6.786 19.892 1.00 80.50 111 ARG A O 1
ATOM 836 N N . PRO A 1 112 ? 0.650 -6.862 19.470 1.00 82.75 112 PRO A N 1
ATOM 837 C CA . PRO A 1 112 ? 0.844 -5.439 19.745 1.00 82.75 112 PRO A CA 1
ATOM 838 C C . PRO A 1 112 ? 0.044 -4.536 18.797 1.00 82.75 112 PRO A C 1
ATOM 840 O O . PRO A 1 112 ? -0.488 -3.517 19.225 1.00 82.75 112 PRO A O 1
ATOM 843 N N . SER A 1 113 ? -0.091 -4.900 17.519 1.00 82.31 113 SER A N 1
ATOM 844 C CA . SER A 1 113 ? -0.886 -4.125 16.559 1.00 82.31 113 SER A CA 1
ATOM 845 C C . SER A 1 113 ? -2.378 -4.160 16.884 1.00 82.31 113 SER A C 1
ATOM 847 O O . SER A 1 113 ? -3.047 -3.130 16.811 1.00 82.31 113 SER A O 1
ATOM 849 N N . LEU A 1 114 ? -2.886 -5.318 17.304 1.00 84.44 114 LEU A N 1
ATOM 850 C CA . LEU A 1 114 ? -4.272 -5.469 17.742 1.00 84.44 114 LEU A CA 1
ATOM 851 C C . LEU A 1 114 ? -4.544 -4.711 19.049 1.00 84.44 114 LEU A C 1
ATOM 853 O O . LEU A 1 114 ? -5.587 -4.075 19.175 1.00 84.44 114 LEU A O 1
ATOM 857 N N . GLU A 1 115 ? -3.605 -4.720 19.997 1.00 88.44 115 GLU A N 1
ATOM 858 C CA . GLU A 1 115 ? -3.703 -3.958 21.249 1.00 88.44 115 GLU A CA 1
ATOM 859 C C . GLU A 1 115 ? -3.703 -2.447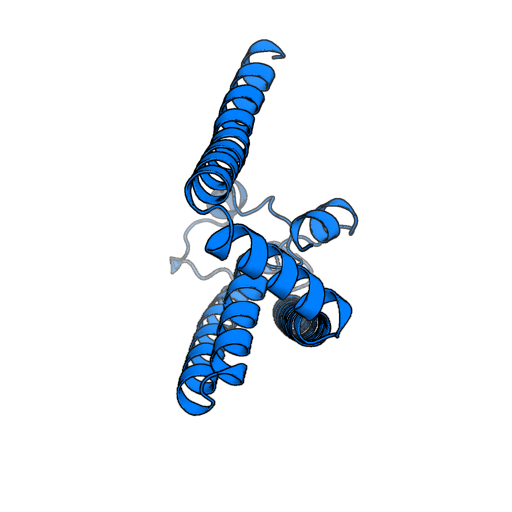 21.008 1.00 88.44 115 GLU A C 1
ATOM 861 O O . GLU A 1 115 ? -4.495 -1.729 21.619 1.00 88.44 115 GLU A O 1
ATOM 866 N N . LEU A 1 116 ? -2.874 -1.959 20.081 1.00 85.69 116 LEU A N 1
ATOM 867 C CA . LEU A 1 116 ? -2.906 -0.562 19.646 1.00 85.69 116 LEU A CA 1
ATOM 868 C C . LEU A 1 116 ? -4.251 -0.210 19.006 1.00 85.69 116 LEU A C 1
ATOM 870 O O . LEU A 1 116 ? -4.844 0.808 19.359 1.00 85.69 116 LEU A O 1
ATOM 874 N N . GLY A 1 117 ? -4.763 -1.061 18.112 1.00 82.69 117 GLY A N 1
ATOM 875 C CA . GLY A 1 117 ? -6.093 -0.885 17.526 1.00 82.69 117 GLY A CA 1
ATOM 876 C C . GLY A 1 117 ? -7.186 -0.833 18.596 1.00 82.69 117 GLY A C 1
ATOM 877 O O . GLY A 1 117 ? -8.026 0.063 18.586 1.00 82.69 117 GLY A O 1
ATOM 878 N N . ALA A 1 118 ? -7.126 -1.733 19.578 1.00 86.31 118 ALA A N 1
ATOM 879 C CA . ALA A 1 118 ? -8.050 -1.762 20.704 1.00 86.31 118 ALA A CA 1
ATOM 880 C C . ALA A 1 118 ? -7.930 -0.516 21.596 1.00 86.31 118 ALA A C 1
ATOM 882 O O . ALA A 1 118 ? -8.945 -0.009 22.064 1.00 86.31 118 ALA A O 1
ATOM 883 N N . LEU A 1 119 ? -6.724 0.012 21.825 1.00 88.50 119 LEU A N 1
ATOM 884 C CA . LEU A 1 119 ? -6.518 1.260 22.566 1.00 88.50 119 LEU A CA 1
ATOM 885 C C . LEU A 1 119 ? -7.196 2.439 21.859 1.00 88.50 119 LEU A C 1
ATOM 887 O O . LEU A 1 119 ? -7.894 3.220 22.504 1.00 88.50 119 LEU A O 1
ATOM 891 N N . VAL A 1 120 ? -7.024 2.533 20.539 1.00 87.94 120 VAL A N 1
ATOM 892 C CA . VAL A 1 120 ? -7.653 3.569 19.709 1.00 87.94 120 VAL A CA 1
ATOM 893 C C . VAL A 1 120 ? -9.178 3.444 19.750 1.00 87.94 120 VAL A C 1
ATOM 895 O O . VAL A 1 120 ? -9.860 4.425 20.033 1.00 87.94 120 VAL A O 1
ATOM 898 N N . LEU A 1 121 ? -9.712 2.233 19.578 1.00 88.19 121 LEU A N 1
ATOM 899 C CA . LEU A 1 121 ? -11.150 1.952 19.675 1.00 88.19 121 LEU A CA 1
ATOM 900 C C . LEU A 1 121 ? -11.720 2.261 21.067 1.00 88.19 121 LEU A C 1
ATOM 902 O O . LEU A 1 121 ? -12.847 2.738 21.189 1.00 88.19 121 LEU A O 1
ATOM 906 N N . ARG A 1 122 ? -10.958 2.007 22.138 1.00 91.75 122 ARG A N 1
ATOM 907 C CA . ARG A 1 122 ? -11.359 2.352 23.511 1.00 91.75 122 ARG A CA 1
ATOM 908 C C . ARG A 1 122 ? -11.400 3.860 23.726 1.00 91.75 122 ARG A C 1
ATOM 910 O O . ARG A 1 122 ? -12.281 4.333 24.439 1.00 91.75 122 ARG A O 1
ATOM 917 N N . TRP A 1 123 ? -10.473 4.605 23.130 1.00 92.69 123 TRP A N 1
ATOM 918 C CA . TRP A 1 123 ? -10.491 6.064 23.183 1.00 92.69 123 TRP A CA 1
ATOM 919 C C . TRP A 1 123 ? -11.682 6.638 22.410 1.00 92.69 123 TRP A C 1
ATOM 921 O O . TRP A 1 123 ? -12.380 7.501 22.941 1.00 92.69 123 TRP A O 1
ATOM 931 N N . GLU A 1 124 ? -11.971 6.101 21.223 1.00 92.94 124 GLU A N 1
ATOM 932 C CA . GLU A 1 124 ? -13.153 6.474 20.445 1.00 92.94 124 GLU A CA 1
ATOM 933 C C . GLU A 1 124 ? -14.442 6.268 21.253 1.00 92.94 124 GLU A C 1
ATOM 935 O O . GLU A 1 124 ? -15.222 7.203 21.404 1.00 92.94 124 GLU A O 1
ATOM 940 N N . HIS A 1 125 ? -14.646 5.077 21.825 1.00 90.12 125 HIS A N 1
ATOM 941 C CA . HIS A 1 125 ? -15.855 4.780 22.597 1.00 90.12 125 HIS A CA 1
ATOM 942 C C . HIS A 1 125 ? -15.926 5.548 23.926 1.00 90.12 125 HIS A C 1
ATOM 944 O O . HIS A 1 125 ? -17.014 5.923 24.359 1.00 90.12 125 HIS A O 1
ATOM 950 N N . GLY A 1 126 ? -14.789 5.767 24.595 1.00 93.19 126 GLY A N 1
ATOM 951 C CA . GLY A 1 126 ? -14.735 6.413 25.908 1.00 93.19 126 GLY A CA 1
ATOM 952 C C . GLY A 1 126 ? -14.854 7.937 25.863 1.00 93.19 126 GLY A C 1
ATOM 953 O O . GLY A 1 126 ? -15.407 8.533 26.784 1.00 93.19 126 GLY A O 1
ATOM 954 N N . ALA A 1 127 ? -14.345 8.577 24.807 1.00 91.94 127 ALA A N 1
ATOM 955 C CA . ALA A 1 127 ? -14.400 10.028 24.641 1.00 91.94 127 ALA A CA 1
ATOM 956 C C . ALA A 1 127 ? -14.477 10.442 23.154 1.00 91.94 127 ALA A C 1
ATOM 958 O O . ALA A 1 127 ? -13.534 11.068 22.642 1.00 91.94 127 ALA A O 1
ATOM 959 N N . PRO A 1 128 ? -15.616 10.183 22.473 1.00 91.06 128 PRO A N 1
ATOM 960 C CA . PRO A 1 128 ? -15.767 10.435 21.039 1.00 91.06 128 PRO A CA 1
ATOM 961 C C . PRO A 1 128 ? -15.388 11.860 20.594 1.00 91.06 128 PRO A C 1
ATOM 963 O O . PRO A 1 128 ? -14.631 11.990 19.632 1.00 91.06 128 PRO A O 1
ATOM 966 N N . PRO A 1 129 ? -15.809 12.948 21.284 1.00 92.94 129 PRO A N 1
ATOM 967 C CA . PRO A 1 129 ? -15.509 14.311 20.836 1.00 92.94 129 PRO A CA 1
ATOM 968 C C . PRO A 1 129 ? -14.006 14.589 20.736 1.00 92.94 129 PRO A C 1
ATOM 970 O O . PRO A 1 129 ? -13.553 15.225 19.788 1.00 92.94 129 PRO A O 1
ATOM 973 N N . SER A 1 130 ? -13.225 14.081 21.695 1.00 92.69 130 SER A N 1
ATOM 974 C CA . SER A 1 130 ? -11.769 14.251 21.708 1.00 92.69 130 SER A CA 1
ATOM 975 C C . SER A 1 130 ? -11.088 13.458 20.595 1.00 92.69 130 SER A C 1
ATOM 977 O O . SER A 1 130 ? -10.210 13.989 19.920 1.00 92.69 130 SER A O 1
ATOM 979 N N . PHE A 1 131 ? -11.540 12.226 20.351 1.00 93.06 131 PHE A N 1
ATOM 980 C CA . PHE A 1 131 ? -11.016 11.377 19.289 1.00 93.06 131 PHE A CA 1
ATOM 981 C C . PHE A 1 131 ? -11.236 12.010 17.911 1.00 93.06 131 PHE A C 1
ATOM 983 O O . PHE A 1 131 ? -10.296 12.124 17.120 1.00 93.06 131 PHE A O 1
ATOM 990 N N . TYR A 1 132 ? -12.456 12.482 17.641 1.00 92.62 132 TYR A N 1
ATOM 991 C CA . TYR A 1 132 ? -12.790 13.116 16.368 1.00 92.62 132 TYR A CA 1
ATOM 992 C C . TYR A 1 132 ? -12.092 14.467 16.190 1.00 92.62 132 TYR A C 1
ATOM 994 O O . TYR A 1 132 ? -11.577 14.734 15.105 1.00 92.62 132 TYR A O 1
ATOM 1002 N N . LEU A 1 133 ? -11.993 15.290 17.242 1.00 93.88 133 LEU A N 1
ATOM 1003 C CA . LEU A 1 133 ? -11.250 16.551 17.189 1.00 93.88 133 LEU A CA 1
ATOM 1004 C C . LEU A 1 133 ? -9.763 16.315 16.895 1.00 93.88 133 LEU A C 1
ATOM 1006 O O . LEU A 1 133 ? -9.204 16.952 16.007 1.00 93.88 133 LEU A O 1
ATOM 1010 N N . CYS A 1 134 ? -9.121 15.381 17.600 1.00 92.00 134 CYS A N 1
ATOM 1011 C CA . CYS A 1 134 ? -7.721 15.042 17.362 1.00 92.00 134 CYS A CA 1
ATOM 1012 C C . CYS A 1 134 ? -7.504 14.440 15.972 1.00 92.00 134 CYS A C 1
ATOM 1014 O O . CYS A 1 134 ? -6.536 14.803 15.308 1.00 92.00 134 CYS A O 1
ATOM 1016 N N . SER A 1 135 ? -8.405 13.570 15.509 1.00 89.50 135 SER A N 1
ATOM 1017 C CA . SER A 1 135 ? -8.345 13.000 14.159 1.00 89.50 135 SER A CA 1
ATOM 1018 C C . SER A 1 135 ? -8.457 14.090 13.096 1.00 89.50 135 SER A C 1
ATOM 1020 O O . SER A 1 135 ? -7.633 14.145 12.187 1.00 89.50 135 SER A O 1
ATOM 1022 N N . PHE A 1 136 ? -9.408 15.016 13.255 1.00 92.50 136 PHE A N 1
ATOM 1023 C CA . PHE A 1 136 ? -9.559 16.168 12.370 1.00 92.50 136 PHE A CA 1
ATOM 1024 C C . PHE A 1 136 ? -8.306 17.050 12.363 1.00 92.50 136 PHE A C 1
ATOM 1026 O O . PHE A 1 136 ? -7.787 17.360 11.294 1.00 92.50 136 PHE A O 1
ATOM 1033 N N . LEU A 1 137 ? -7.783 17.417 13.537 1.00 92.69 137 LEU A N 1
ATOM 1034 C CA . LEU A 1 137 ? -6.581 18.246 13.651 1.00 92.69 137 LEU A CA 1
ATOM 1035 C C . LEU A 1 137 ? -5.352 17.561 13.045 1.00 92.69 137 LEU A C 1
ATOM 1037 O O . LEU A 1 137 ? -4.570 18.215 12.360 1.00 92.69 137 LEU A O 1
ATOM 1041 N N . ALA A 1 138 ? -5.192 16.252 13.248 1.00 89.31 138 ALA A N 1
ATOM 1042 C CA . ALA A 1 138 ? -4.108 15.480 12.654 1.00 89.31 138 ALA A CA 1
ATOM 1043 C C . ALA A 1 138 ? -4.222 15.439 11.123 1.00 89.31 138 ALA A C 1
ATOM 1045 O O . ALA A 1 138 ? -3.244 15.716 10.428 1.00 89.31 138 ALA A O 1
ATOM 1046 N N . SER A 1 139 ? -5.413 15.154 10.586 1.00 87.75 139 SER A N 1
ATOM 1047 C CA . SER A 1 139 ? -5.658 15.184 9.140 1.00 87.75 139 SER A CA 1
ATOM 1048 C C . SER A 1 139 ? -5.414 16.575 8.553 1.00 87.75 139 SER A C 1
ATOM 1050 O O . SER A 1 139 ? -4.733 16.699 7.536 1.00 87.75 139 SER A O 1
ATOM 1052 N N . TYR A 1 140 ? -5.902 17.624 9.217 1.00 88.25 140 TYR A N 1
ATOM 1053 C CA . TYR A 1 140 ? -5.697 19.008 8.804 1.00 88.25 140 TYR A CA 1
ATOM 1054 C C . TYR A 1 140 ? -4.214 19.392 8.809 1.00 88.25 140 TYR A C 1
ATOM 1056 O O . TYR A 1 140 ? -3.730 19.973 7.841 1.00 88.25 140 TYR A O 1
ATOM 1064 N N . ALA A 1 141 ? -3.464 19.012 9.847 1.00 86.31 141 ALA A N 1
ATOM 1065 C CA . ALA A 1 141 ? -2.033 19.283 9.941 1.00 86.31 141 ALA A CA 1
ATOM 1066 C C . ALA A 1 141 ? -1.242 18.638 8.793 1.00 86.31 141 ALA A C 1
ATOM 1068 O O . ALA A 1 141 ? -0.336 19.267 8.249 1.00 86.31 141 ALA A O 1
ATOM 1069 N N . VAL A 1 142 ? -1.596 17.413 8.383 1.00 82.19 142 VAL A N 1
ATOM 1070 C CA . VAL A 1 142 ? -0.949 16.740 7.244 1.00 82.19 142 VAL A CA 1
ATOM 1071 C C . VAL A 1 142 ? -1.174 17.505 5.941 1.00 82.19 142 VAL A C 1
ATOM 1073 O O . VAL A 1 142 ? -0.226 17.657 5.170 1.00 82.19 142 VAL A O 1
ATOM 1076 N N . VAL A 1 143 ? -2.393 17.996 5.701 1.00 82.25 143 VAL A N 1
ATOM 1077 C CA . VAL A 1 143 ? -2.725 18.783 4.502 1.00 82.25 143 VAL A CA 1
ATOM 1078 C C . VAL A 1 143 ? -2.017 20.137 4.540 1.00 82.25 143 VAL A C 1
ATOM 1080 O O . VAL A 1 143 ? -1.233 20.441 3.645 1.00 82.25 143 VAL A O 1
ATOM 1083 N N . ALA A 1 144 ? -2.190 20.891 5.626 1.00 81.12 144 ALA A N 1
ATOM 1084 C CA . ALA A 1 144 ? -1.617 22.225 5.782 1.00 81.12 144 ALA A CA 1
ATOM 1085 C C . ALA A 1 144 ? -0.079 22.228 5.700 1.00 81.12 144 ALA A C 1
ATOM 1087 O O . ALA A 1 144 ? 0.521 23.176 5.198 1.00 81.12 144 ALA A O 1
ATOM 1088 N N . PHE A 1 145 ? 0.585 21.157 6.150 1.00 81.19 145 PHE A N 1
ATOM 1089 C CA . PHE A 1 145 ? 2.038 21.028 6.040 1.00 81.19 145 PHE A CA 1
ATOM 1090 C C . PHE A 1 145 ? 2.527 20.924 4.586 1.00 81.19 145 PHE A C 1
ATOM 1092 O O . PHE A 1 145 ? 3.636 21.366 4.283 1.00 81.19 145 PHE A O 1
ATOM 1099 N N . GLN A 1 146 ? 1.737 20.342 3.676 1.00 75.50 146 GLN A N 1
ATOM 1100 C CA . GLN A 1 146 ? 2.092 20.292 2.252 1.00 75.50 146 GLN A CA 1
ATOM 1101 C C . GLN A 1 146 ? 2.079 21.701 1.656 1.00 75.50 146 GLN A C 1
ATOM 1103 O O . GLN A 1 146 ? 3.063 22.094 1.032 1.00 75.50 146 GLN A O 1
ATOM 1108 N N . ASP A 1 147 ? 1.023 22.468 1.932 1.00 77.19 147 ASP A N 1
ATOM 1109 C CA . ASP A 1 147 ? 0.867 23.843 1.448 1.00 77.19 147 ASP A CA 1
ATOM 1110 C C . ASP A 1 147 ? 1.979 24.749 1.985 1.00 77.19 147 ASP A C 1
ATOM 1112 O O . ASP A 1 147 ? 2.623 25.476 1.229 1.00 77.19 147 ASP A O 1
ATOM 1116 N N . LEU A 1 148 ? 2.287 24.635 3.283 1.00 74.25 148 LEU A N 1
ATOM 1117 C CA . LEU A 1 148 ? 3.357 25.403 3.918 1.00 74.25 148 LEU A CA 1
ATOM 1118 C C . LEU A 1 148 ? 4.734 25.071 3.324 1.00 74.25 148 LEU A C 1
ATOM 1120 O O . LEU A 1 148 ? 5.573 25.954 3.154 1.00 74.25 148 LEU A O 1
ATOM 1124 N N . ARG A 1 149 ? 4.974 23.798 2.987 1.00 76.25 149 ARG A N 1
ATOM 1125 C CA . ARG A 1 149 ? 6.235 23.354 2.385 1.00 76.25 149 ARG A CA 1
ATOM 1126 C C . ARG A 1 149 ? 6.396 23.852 0.952 1.00 76.25 149 ARG A C 1
ATOM 1128 O O . ARG A 1 149 ? 7.507 24.220 0.579 1.00 76.25 149 ARG A O 1
ATOM 1135 N N . GLU A 1 150 ? 5.336 23.852 0.150 1.00 77.06 150 GLU A N 1
ATOM 1136 C CA . GLU A 1 150 ? 5.394 24.397 -1.212 1.00 77.06 150 GLU A CA 1
ATOM 1137 C C . GLU A 1 150 ? 5.578 25.922 -1.196 1.00 77.06 150 GLU A C 1
ATOM 1139 O O . GLU A 1 150 ? 6.387 26.451 -1.956 1.00 77.06 150 GLU A O 1
ATOM 1144 N N . LEU A 1 151 ? 4.944 26.619 -0.248 1.00 80.62 151 LEU A N 1
ATOM 1145 C CA . LEU A 1 151 ? 5.121 28.059 -0.050 1.00 80.62 151 LEU A CA 1
ATOM 1146 C C . LEU A 1 151 ? 6.549 28.403 0.415 1.00 80.62 151 LEU A C 1
ATOM 1148 O O . LEU A 1 151 ? 7.162 29.339 -0.095 1.00 80.62 151 LEU A O 1
ATOM 1152 N N . ALA A 1 152 ? 7.126 27.593 1.309 1.00 79.69 152 ALA A N 1
ATOM 1153 C CA . ALA A 1 152 ? 8.519 27.733 1.734 1.00 79.69 152 ALA A CA 1
ATOM 1154 C C . ALA A 1 152 ? 9.516 27.501 0.586 1.00 79.69 152 ALA A C 1
ATOM 1156 O O . ALA A 1 152 ? 10.492 28.236 0.474 1.00 79.69 152 ALA A O 1
ATOM 1157 N N . LYS A 1 153 ? 9.274 26.517 -0.293 1.00 79.50 153 LYS A N 1
ATOM 1158 C CA . LYS A 1 153 ? 10.111 26.296 -1.486 1.00 79.50 153 LYS A CA 1
ATOM 1159 C C . LYS A 1 153 ? 10.041 27.464 -2.469 1.00 79.50 153 LYS A C 1
ATOM 1161 O O . LYS A 1 153 ? 11.066 27.796 -3.046 1.00 79.50 153 LYS A O 1
ATOM 1166 N N . GLY A 1 154 ? 8.869 28.078 -2.642 1.00 78.56 154 GLY A N 1
ATOM 1167 C CA . GLY A 1 154 ? 8.693 29.239 -3.520 1.00 78.56 154 GLY A CA 1
ATOM 1168 C C . GLY A 1 154 ? 9.373 30.517 -3.015 1.00 78.56 154 GLY A C 1
ATOM 1169 O O . GLY A 1 154 ? 9.720 31.367 -3.822 1.00 78.56 154 GLY A O 1
ATOM 1170 N N . LEU A 1 155 ? 9.586 30.647 -1.700 1.00 80.31 155 LEU A N 1
ATOM 1171 C CA . LEU A 1 155 ? 10.302 31.776 -1.083 1.00 80.31 155 LEU A CA 1
ATOM 1172 C C . LEU A 1 155 ? 11.825 31.574 -0.989 1.00 80.31 155 LEU A C 1
ATOM 1174 O O . LEU A 1 155 ? 12.550 32.535 -0.751 1.00 80.31 155 LEU A O 1
ATOM 1178 N N . LEU A 1 156 ? 12.300 30.329 -1.105 1.00 75.81 156 LEU A N 1
ATOM 1179 C CA . LEU A 1 156 ? 13.719 29.948 -1.024 1.00 75.81 156 LEU A CA 1
ATOM 1180 C C . LEU A 1 156 ? 14.389 29.787 -2.406 1.00 75.81 156 LEU A C 1
ATOM 1182 O O . LEU A 1 156 ? 15.531 29.328 -2.469 1.00 75.81 156 LEU A O 1
ATOM 1186 N N . GLN A 1 157 ? 13.690 30.141 -3.489 1.00 51.81 157 GLN A N 1
ATOM 1187 C CA . GLN A 1 157 ? 14.230 30.302 -4.846 1.00 51.81 157 GLN A CA 1
ATOM 1188 C C . GLN A 1 157 ? 14.479 31.779 -5.146 1.00 51.81 157 GLN A C 1
ATOM 1190 O O . GLN A 1 157 ? 15.447 32.048 -5.890 1.00 51.81 157 GLN A O 1
#

Sequence (157 aa):
VAHFLQRNLPTTPKPIFDSALRLHIPNILGDAAVLRSAPFAGTPGFPSERAVLFAGLAIAILLVHFELGLLALACTLVVELARVYLGLHYPTNALGSLALAATLAWLAQTRPSLELGALVLRWEHGAPPSFYLCSFLASYAVVAFQDLRELAKGLLQ

Foldseek 3Di:
DQVVCQVPDDADFQQLPDPVNPDDQPCVVPDPVVVCPDPLRPGGQAQDPVLLVQLLVLVVCCVVPVVSSVVSNVVSCVVVVVCVVNSRHPPVNSVVSNVNSVVVNVVCPDPVNVVVVVVLVCCCVVPVVVSVVVVVVVVVCVVVVVVVVVVVVVVVD

Secondary structure (DSSP, 8-state):
-HHHHHHHSPPPPPGGG-TTT-----GGG--HHHHHHSTTTTS-SSS-HHHHHHHHHHHHHHHH-HHHHHHHHHHHHHHHHHHHHTTSS-HHHHHHHHHHHHHHHHHHTSHHHHHHHHHHHHHHHH-HHHHHHHHHHHHHHHHHHHHHHHHHHHH--

pLDDT: mean 75.67, std 10.43, range [51.81, 93.88]